Protein AF-A0A9D6FEE4-F1 (afdb_monomer_lite)

Sequence (69 aa):
MSNDERAAPARQPLVVVRDWDADVFHRRVLELETQGYTARRETYRIDPEVNPDTGEIVHLHTIEMRLPE

Foldseek 3Di:
DDPPPPPDPDPADKDKQKDLDPVVSVVVVVVQVVVQKAWPVVAWDWDWDQDPVPRDTTIMTMTIIGHHD

Structure (mmCIF, N/CA/C/O backbone):
data_AF-A0A9D6FEE4-F1
#
_entry.id   AF-A0A9D6FEE4-F1
#
loop_
_atom_site.group_PDB
_atom_site.id
_atom_site.type_symbol
_atom_site.label_atom_id
_atom_site.label_alt_id
_atom_site.label_comp_id
_atom_site.label_asym_id
_atom_site.label_entity_id
_atom_site.label_seq_id
_atom_site.pdbx_PDB_ins_code
_atom_site.Cartn_x
_atom_site.Cartn_y
_atom_site.Cartn_z
_atom_site.occupancy
_atom_site.B_iso_or_equiv
_atom_site.auth_seq_id
_atom_site.auth_comp_id
_atom_site.auth_asym_id
_atom_site.auth_atom_id
_atom_site.pdbx_PDB_model_num
ATOM 1 N N . MET A 1 1 ? 14.103 15.944 43.252 1.00 41.53 1 MET A N 1
ATOM 2 C CA . MET A 1 1 ? 14.223 15.958 41.781 1.00 41.53 1 MET A CA 1
ATOM 3 C C . MET A 1 1 ? 13.034 15.176 41.252 1.00 41.53 1 MET A C 1
ATOM 5 O O 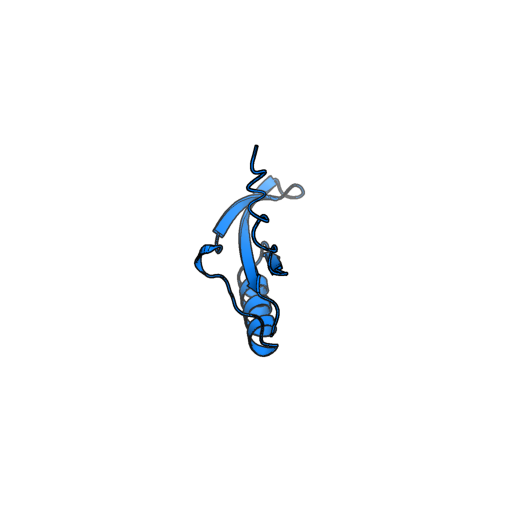. MET A 1 1 ? 12.935 14.001 41.569 1.00 41.53 1 MET A O 1
ATOM 9 N N . SER A 1 2 ? 12.067 15.845 40.619 1.00 51.34 2 SER A N 1
ATOM 10 C CA . SER A 1 2 ? 10.868 15.190 40.080 1.00 51.34 2 SER A CA 1
ATOM 11 C C . SER A 1 2 ? 11.252 14.539 38.758 1.00 51.34 2 SER A C 1
ATOM 13 O O . SER A 1 2 ? 11.608 15.255 37.824 1.00 51.34 2 SER A O 1
ATOM 15 N N . ASN A 1 3 ? 11.254 13.208 38.706 1.00 54.53 3 ASN A N 1
ATOM 16 C CA . ASN A 1 3 ? 11.441 12.468 37.464 1.00 54.53 3 ASN A CA 1
ATOM 17 C C . ASN A 1 3 ? 10.120 12.571 36.693 1.00 54.53 3 ASN A C 1
ATOM 19 O O . ASN A 1 3 ? 9.191 11.806 36.935 1.00 54.53 3 ASN A O 1
ATOM 23 N N . ASP A 1 4 ? 9.996 13.594 35.849 1.00 54.44 4 ASP A N 1
ATOM 24 C CA . ASP A 1 4 ? 8.915 13.702 34.867 1.00 54.44 4 ASP A CA 1
ATOM 25 C C . ASP A 1 4 ? 9.208 12.680 33.755 1.00 54.44 4 ASP A C 1
ATOM 27 O O . ASP A 1 4 ? 9.661 13.013 32.659 1.00 54.44 4 ASP A O 1
ATOM 31 N N . GLU A 1 5 ? 9.042 11.394 34.081 1.00 56.12 5 GLU A N 1
ATOM 32 C CA . GLU A 1 5 ? 8.943 10.316 33.101 1.00 56.12 5 GLU A CA 1
ATOM 33 C C . GLU A 1 5 ? 7.628 10.516 32.354 1.00 56.12 5 GLU A C 1
ATOM 35 O O . GLU A 1 5 ? 6.604 9.895 32.642 1.00 56.12 5 GLU A O 1
ATOM 40 N N . ARG A 1 6 ? 7.650 11.422 31.373 1.00 60.72 6 ARG A N 1
ATOM 41 C CA . ARG A 1 6 ? 6.641 11.445 30.323 1.00 60.72 6 ARG A CA 1
ATOM 42 C C . ARG A 1 6 ? 6.680 10.078 29.664 1.00 60.72 6 ARG A C 1
ATOM 44 O O . ARG A 1 6 ? 7.570 9.806 28.859 1.00 60.72 6 ARG A O 1
ATOM 51 N N . ALA A 1 7 ? 5.738 9.219 30.044 1.00 55.41 7 ALA A N 1
ATOM 52 C CA . ALA A 1 7 ? 5.499 7.957 29.376 1.00 55.41 7 ALA A CA 1
ATOM 53 C C . ALA A 1 7 ? 5.475 8.238 27.870 1.00 55.41 7 ALA A C 1
ATOM 55 O O . ALA A 1 7 ? 4.669 9.044 27.396 1.00 55.41 7 ALA A O 1
ATOM 56 N N . ALA A 1 8 ? 6.410 7.634 27.132 1.00 58.69 8 ALA A N 1
ATOM 57 C CA . ALA A 1 8 ? 6.360 7.665 25.681 1.00 58.69 8 ALA A CA 1
ATOM 58 C C . ALA A 1 8 ? 4.949 7.208 25.276 1.00 58.69 8 ALA A C 1
ATOM 60 O O . ALA A 1 8 ? 4.455 6.236 25.860 1.00 58.69 8 ALA A O 1
ATOM 61 N N . PRO A 1 9 ? 4.264 7.913 24.356 1.00 57.56 9 PRO A N 1
ATOM 62 C CA . PRO A 1 9 ? 2.905 7.545 23.990 1.00 57.56 9 PRO A CA 1
ATOM 63 C C . PRO A 1 9 ? 2.899 6.069 23.601 1.00 57.56 9 PRO A C 1
ATOM 65 O O . PRO A 1 9 ? 3.745 5.638 22.812 1.00 57.56 9 PRO A O 1
ATOM 68 N N . ALA A 1 10 ? 1.989 5.294 24.199 1.00 61.47 10 ALA A N 1
ATOM 69 C CA . ALA A 1 10 ? 1.838 3.881 23.893 1.00 61.47 10 ALA A CA 1
ATOM 70 C C . ALA A 1 10 ? 1.733 3.743 22.371 1.00 61.47 10 ALA A C 1
ATOM 72 O O . ALA A 1 10 ? 0.816 4.291 21.753 1.00 61.47 10 ALA A O 1
ATOM 73 N N . ARG A 1 11 ? 2.728 3.094 21.756 1.00 65.69 11 ARG A N 1
ATOM 74 C CA . ARG A 1 11 ? 2.771 2.904 20.308 1.00 65.69 11 ARG A CA 1
ATOM 75 C C . ARG A 1 11 ? 1.538 2.086 19.953 1.00 65.69 11 ARG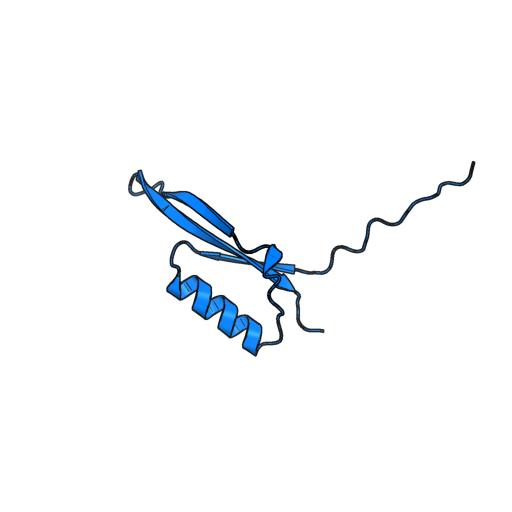 A C 1
ATOM 77 O O . ARG A 1 11 ? 1.472 0.910 20.301 1.00 65.69 11 ARG A O 1
ATOM 84 N N . GLN A 1 12 ? 0.545 2.731 19.342 1.00 73.44 12 GLN A N 1
ATOM 85 C CA . GLN A 1 12 ? -0.657 2.037 18.895 1.00 73.44 12 GLN A CA 1
ATOM 86 C C . GLN A 1 12 ? -0.220 0.869 18.003 1.00 73.44 12 GLN A C 1
ATOM 88 O O . GLN A 1 12 ? 0.725 1.038 17.222 1.00 73.44 12 GLN A O 1
ATOM 93 N N . PRO A 1 13 ? -0.833 -0.316 18.134 1.00 85.81 13 PRO A N 1
ATOM 94 C CA . PRO A 1 13 ? -0.514 -1.412 17.243 1.00 85.81 13 PRO A CA 1
ATOM 95 C C . PRO A 1 13 ? -0.878 -0.979 15.812 1.00 85.81 13 PRO A C 1
ATOM 97 O O . PRO A 1 13 ? -1.939 -0.402 15.564 1.00 85.81 13 PRO A O 1
ATOM 100 N N . LEU A 1 14 ? 0.050 -1.198 14.881 1.00 93.62 14 LEU A N 1
ATOM 101 C CA . LEU A 1 14 ? -0.067 -0.812 13.476 1.00 93.62 14 LEU A CA 1
ATOM 102 C C . LEU A 1 14 ? 0.325 -1.998 12.599 1.00 93.62 14 LEU A C 1
ATOM 104 O O . LEU A 1 14 ? 1.235 -2.756 12.938 1.00 93.62 14 LEU A O 1
ATOM 108 N N . VAL A 1 15 ? -0.327 -2.111 11.448 1.00 96.31 15 VAL A N 1
ATOM 109 C CA . VAL A 1 15 ? 0.075 -2.997 10.353 1.00 96.31 15 VAL A CA 1
ATOM 110 C C . VAL A 1 15 ? 0.664 -2.145 9.238 1.00 96.31 15 VAL A C 1
ATOM 112 O O . VAL A 1 15 ? 0.135 -1.084 8.919 1.00 96.31 15 VAL A O 1
ATOM 115 N N . VAL A 1 16 ? 1.759 -2.608 8.639 1.00 97.62 16 VAL A N 1
ATOM 116 C CA . VAL A 1 16 ? 2.346 -1.985 7.448 1.00 97.62 16 VAL A CA 1
ATOM 117 C C . VAL A 1 16 ? 1.958 -2.816 6.235 1.00 97.62 16 VAL A C 1
ATOM 119 O O . VAL A 1 16 ? 2.276 -4.004 6.169 1.00 97.62 16 VAL A O 1
ATOM 122 N N . VAL A 1 17 ? 1.290 -2.191 5.271 1.00 98.19 17 VAL A N 1
ATOM 123 C CA . VAL A 1 17 ? 1.043 -2.778 3.952 1.00 98.19 17 VAL A CA 1
ATOM 124 C C . VAL A 1 17 ? 2.121 -2.255 3.019 1.00 98.19 17 VAL A C 1
ATOM 126 O O . VAL A 1 17 ? 2.313 -1.042 2.934 1.00 98.19 17 VAL A O 1
ATOM 129 N N . ARG A 1 18 ? 2.837 -3.160 2.348 1.00 97.69 18 ARG A N 1
ATOM 130 C CA . ARG A 1 18 ? 3.848 -2.812 1.349 1.00 97.69 18 ARG A CA 1
ATOM 131 C C . ARG A 1 18 ? 3.808 -3.774 0.171 1.00 97.69 18 ARG A C 1
ATOM 133 O O . ARG A 1 18 ? 3.711 -4.977 0.406 1.00 97.69 18 ARG A O 1
ATOM 140 N N . ASP A 1 19 ? 3.887 -3.250 -1.045 1.00 97.38 19 ASP A N 1
ATOM 141 C CA . ASP A 1 19 ? 3.924 -4.052 -2.272 1.00 97.38 19 ASP A CA 1
ATOM 142 C C . ASP A 1 19 ? 4.567 -3.269 -3.431 1.00 97.38 19 ASP A C 1
ATOM 144 O O . ASP A 1 19 ? 4.529 -2.035 -3.434 1.00 97.38 19 ASP A O 1
ATOM 148 N N . TRP A 1 20 ? 5.168 -3.977 -4.391 1.00 95.38 20 TRP A N 1
ATOM 149 C CA . TRP A 1 20 ? 5.682 -3.385 -5.635 1.00 95.38 20 TRP A CA 1
ATOM 150 C C . TRP A 1 20 ? 4.599 -3.290 -6.719 1.00 95.38 20 TRP A C 1
ATOM 152 O O . TRP A 1 20 ? 4.731 -2.499 -7.651 1.00 95.38 20 TRP A O 1
ATOM 162 N N . ASP A 1 21 ? 3.523 -4.072 -6.604 1.00 95.12 21 ASP A N 1
ATOM 163 C CA . ASP A 1 21 ? 2.367 -3.997 -7.493 1.00 95.12 21 ASP A CA 1
ATOM 164 C C . ASP A 1 21 ? 1.284 -3.098 -6.873 1.00 95.12 21 ASP A C 1
ATOM 166 O O . ASP A 1 21 ? 0.744 -3.376 -5.796 1.00 95.12 21 ASP A O 1
ATOM 170 N N . ALA A 1 22 ? 0.962 -2.000 -7.560 1.00 96.62 22 ALA A N 1
ATOM 171 C CA . ALA A 1 22 ? -0.006 -1.016 -7.086 1.00 96.62 22 ALA A CA 1
ATOM 172 C C . ALA A 1 22 ? -1.424 -1.598 -6.933 1.00 96.62 22 ALA A C 1
ATOM 174 O O . ALA A 1 22 ? -2.129 -1.263 -5.978 1.00 96.62 22 ALA A O 1
ATOM 175 N N . ASP A 1 23 ? -1.846 -2.495 -7.824 1.00 98.00 23 ASP A N 1
ATOM 176 C CA . ASP A 1 23 ? -3.182 -3.092 -7.784 1.00 98.00 23 ASP A CA 1
ATOM 177 C C . ASP A 1 23 ? -3.293 -4.106 -6.640 1.00 98.00 23 ASP A C 1
ATOM 179 O O . ASP A 1 23 ? -4.304 -4.159 -5.930 1.00 98.00 23 ASP A O 1
ATOM 183 N N . VAL A 1 24 ? -2.242 -4.901 -6.410 1.00 98.19 24 VAL A N 1
ATOM 184 C CA . VAL A 1 24 ? -2.141 -5.784 -5.237 1.00 98.19 24 VAL A CA 1
ATOM 185 C C . VAL A 1 24 ? -2.151 -4.962 -3.949 1.00 98.19 24 VAL A C 1
ATOM 187 O O . VAL A 1 24 ? -2.927 -5.275 -3.040 1.00 98.19 24 VAL A O 1
ATOM 190 N N . PHE A 1 25 ? -1.372 -3.881 -3.896 1.00 98.44 25 PHE A N 1
ATOM 191 C CA . PHE A 1 25 ? -1.340 -2.958 -2.765 1.00 98.44 25 PHE A CA 1
ATOM 192 C C . PHE A 1 25 ? -2.733 -2.397 -2.449 1.00 98.44 25 PHE A C 1
ATOM 194 O O . PHE A 1 25 ? -3.224 -2.554 -1.328 1.00 98.44 25 PHE A O 1
ATOM 201 N N . HIS A 1 26 ? -3.402 -1.783 -3.430 1.00 98.12 26 HIS A N 1
ATOM 202 C CA . HIS A 1 26 ? -4.702 -1.143 -3.223 1.00 98.12 26 HIS A CA 1
ATOM 203 C C . HIS A 1 26 ? -5.791 -2.147 -2.841 1.00 98.12 26 HIS A C 1
ATOM 205 O O . HIS A 1 26 ? -6.585 -1.875 -1.940 1.00 98.12 26 HIS A O 1
ATOM 211 N N . ARG A 1 27 ? -5.796 -3.335 -3.452 1.00 98.62 27 ARG A N 1
ATOM 212 C CA . ARG A 1 27 ? -6.714 -4.419 -3.084 1.00 98.62 27 ARG A CA 1
ATOM 213 C C . ARG A 1 27 ? -6.527 -4.860 -1.634 1.00 98.62 27 ARG A C 1
ATOM 215 O O . ARG A 1 27 ? -7.518 -5.031 -0.932 1.00 98.62 27 ARG A O 1
ATOM 222 N N . ARG A 1 28 ? -5.282 -4.997 -1.167 1.00 98.44 28 ARG A N 1
ATOM 223 C CA . ARG A 1 28 ? -4.988 -5.379 0.221 1.00 98.44 28 ARG A CA 1
ATOM 224 C C . ARG A 1 28 ? -5.382 -4.295 1.221 1.00 98.44 28 ARG A C 1
ATOM 226 O O . ARG A 1 28 ? -5.889 -4.615 2.292 1.00 98.44 28 ARG A O 1
ATOM 233 N N . VAL A 1 29 ? -5.176 -3.022 0.877 1.00 98.31 29 VAL A N 1
ATOM 234 C CA . VAL A 1 29 ? -5.650 -1.896 1.698 1.00 98.31 29 VAL A CA 1
ATOM 235 C C . VAL A 1 29 ? -7.172 -1.931 1.821 1.00 98.31 29 VAL A C 1
ATOM 237 O O . VAL A 1 29 ? -7.676 -1.883 2.938 1.00 98.31 29 VAL A O 1
ATOM 240 N N . LEU A 1 30 ? -7.896 -2.088 0.708 1.00 98.44 30 LEU A N 1
ATOM 241 C CA . LEU A 1 30 ? -9.360 -2.178 0.718 1.00 98.44 30 LEU A CA 1
ATOM 242 C C . LEU A 1 30 ? -9.852 -3.374 1.537 1.00 98.44 30 LEU A C 1
ATOM 244 O O . LEU A 1 30 ? -10.772 -3.231 2.336 1.00 98.44 30 LEU A O 1
ATOM 248 N N . GLU A 1 31 ? -9.228 -4.542 1.383 1.00 98.31 31 GLU A N 1
ATOM 249 C CA . GLU A 1 31 ? -9.562 -5.733 2.166 1.00 98.31 31 GLU A CA 1
ATOM 250 C C . GLU A 1 31 ? -9.415 -5.472 3.673 1.00 98.31 31 GLU A C 1
ATOM 252 O O . GLU A 1 31 ? -10.327 -5.769 4.444 1.00 98.31 31 GLU A O 1
ATOM 257 N N . LEU A 1 32 ? -8.319 -4.843 4.098 1.00 97.88 32 LEU A N 1
ATOM 258 C CA . LEU A 1 32 ? -8.118 -4.468 5.497 1.00 97.88 32 LEU A CA 1
ATOM 259 C C . LEU A 1 32 ? -9.133 -3.415 5.965 1.00 97.88 32 LEU A C 1
ATOM 261 O O . LEU A 1 32 ? -9.667 -3.537 7.067 1.00 97.88 32 LEU A O 1
ATOM 265 N N . GLU A 1 33 ? -9.470 -2.426 5.135 1.00 97.62 33 GLU A N 1
ATOM 266 C CA . GLU A 1 33 ? -10.541 -1.470 5.447 1.00 97.62 33 GLU A CA 1
ATOM 267 C C . GLU A 1 33 ? -11.889 -2.186 5.662 1.00 97.62 33 GLU A C 1
ATOM 269 O O . GLU A 1 33 ? -12.600 -1.867 6.615 1.00 97.62 33 GLU A O 1
ATOM 274 N N . THR A 1 34 ? -12.219 -3.220 4.872 1.00 98.19 34 THR A N 1
ATOM 275 C CA . THR A 1 34 ? -13.441 -4.024 5.099 1.00 98.19 34 THR A CA 1
ATOM 276 C C . THR A 1 34 ? -13.423 -4.826 6.403 1.00 98.19 34 THR A C 1
ATOM 278 O O . THR A 1 34 ? -14.481 -5.139 6.945 1.00 98.19 34 THR A O 1
ATOM 281 N N . GLN A 1 35 ? -12.236 -5.129 6.933 1.00 97.31 35 GLN A N 1
ATOM 282 C CA . GLN A 1 35 ? -12.042 -5.807 8.218 1.00 97.31 35 GLN A CA 1
ATOM 283 C C . GLN A 1 35 ? -12.022 -4.833 9.411 1.00 97.31 35 GLN A C 1
ATOM 285 O O . GLN A 1 35 ? -11.832 -5.262 10.546 1.00 97.31 35 GLN A O 1
ATOM 290 N N . GLY A 1 36 ? -12.213 -3.529 9.174 1.00 97.12 36 GLY A N 1
ATOM 291 C CA . GLY A 1 36 ? -12.251 -2.495 10.212 1.00 97.12 36 GLY A CA 1
ATOM 292 C C . GLY A 1 36 ? -10.909 -1.814 10.488 1.00 97.12 36 GLY A C 1
ATOM 293 O O . GLY A 1 36 ? -10.823 -0.985 11.393 1.00 97.12 36 GLY A O 1
ATOM 294 N N . TYR A 1 37 ? -9.857 -2.120 9.724 1.00 97.62 37 TYR A N 1
ATOM 295 C CA . TYR A 1 37 ? -8.597 -1.390 9.836 1.00 97.62 37 TYR A CA 1
ATOM 296 C C . TYR A 1 37 ? -8.763 0.024 9.283 1.00 97.62 37 TYR A C 1
ATOM 298 O O . TYR A 1 37 ? -9.456 0.250 8.294 1.00 97.62 37 TYR A O 1
ATOM 306 N N . THR A 1 38 ? -8.065 0.987 9.881 1.00 97.12 38 THR A N 1
ATOM 307 C CA . THR A 1 38 ? -8.123 2.385 9.431 1.00 97.12 38 THR A CA 1
A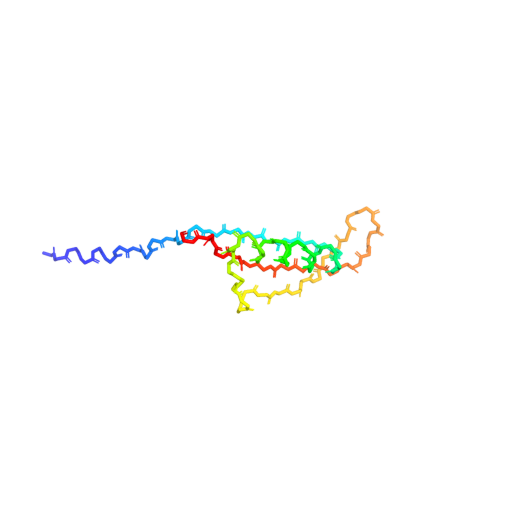TOM 308 C C . THR A 1 38 ? -6.791 2.818 8.835 1.00 97.12 38 THR A C 1
ATOM 310 O O . THR A 1 38 ? -5.769 2.843 9.525 1.00 97.12 38 THR A O 1
ATOM 313 N N . ALA A 1 39 ? -6.796 3.197 7.557 1.00 97.19 39 ALA A N 1
ATOM 314 C CA . ALA A 1 39 ? -5.614 3.698 6.864 1.00 97.19 39 ALA A CA 1
ATOM 315 C C . ALA A 1 39 ? -5.123 5.041 7.436 1.00 97.19 39 ALA A C 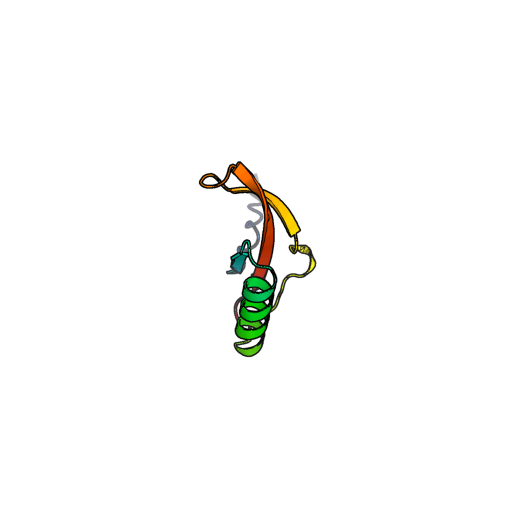1
ATOM 317 O O . ALA A 1 39 ? -5.877 6.013 7.536 1.00 97.19 39 ALA A O 1
ATOM 318 N N . ARG A 1 40 ? -3.823 5.126 7.734 1.00 97.19 40 ARG A N 1
ATOM 319 C CA . ARG A 1 40 ? -3.134 6.374 8.080 1.00 97.19 40 ARG A CA 1
ATOM 320 C C . ARG A 1 40 ? -2.617 7.037 6.812 1.00 97.19 40 ARG A C 1
ATOM 322 O O . ARG A 1 40 ? -1.461 6.858 6.432 1.00 97.19 40 ARG A O 1
ATOM 329 N N . ARG A 1 41 ? -3.490 7.761 6.112 1.00 95.75 41 ARG A N 1
ATOM 330 C CA . ARG A 1 41 ? -3.194 8.332 4.783 1.00 95.75 41 ARG A CA 1
ATOM 331 C C . ARG A 1 41 ? -1.962 9.241 4.770 1.00 95.75 41 ARG A C 1
ATOM 333 O O . ARG A 1 41 ? -1.283 9.310 3.755 1.00 95.75 41 ARG A O 1
ATOM 340 N N . GLU A 1 42 ? -1.628 9.869 5.895 1.00 97.69 42 GLU A N 1
ATOM 341 C CA . GLU A 1 42 ? -0.419 10.682 6.062 1.00 97.69 42 GLU A CA 1
ATOM 342 C C . GLU A 1 42 ? 0.893 9.883 5.977 1.00 97.69 42 GLU A C 1
ATOM 344 O O . GLU A 1 42 ? 1.961 10.466 5.821 1.00 97.69 42 GLU A O 1
ATOM 349 N N . THR A 1 43 ? 0.817 8.556 6.088 1.00 97.50 43 THR A N 1
ATOM 350 C CA . THR A 1 43 ? 1.964 7.634 6.020 1.00 97.50 43 THR A CA 1
ATOM 351 C C . THR A 1 43 ? 2.124 6.983 4.649 1.00 97.50 43 THR A C 1
ATOM 353 O O . THR A 1 43 ? 3.058 6.206 4.451 1.00 97.50 43 THR A O 1
ATOM 356 N N . TYR A 1 44 ? 1.217 7.274 3.709 1.00 98.06 44 TYR A N 1
ATOM 357 C CA . TYR A 1 44 ? 1.308 6.734 2.363 1.00 98.06 44 TYR A CA 1
ATOM 358 C C . TYR A 1 44 ? 2.523 7.313 1.641 1.00 98.06 44 TYR A C 1
ATOM 360 O O . TYR A 1 44 ? 2.676 8.532 1.537 1.00 98.06 44 TYR A O 1
ATOM 368 N N . ARG A 1 45 ? 3.372 6.429 1.126 1.00 98.12 45 ARG A N 1
ATOM 369 C CA . ARG A 1 45 ? 4.562 6.791 0.359 1.00 98.12 45 ARG A CA 1
ATOM 370 C C . ARG A 1 45 ? 4.796 5.818 -0.785 1.00 98.12 45 ARG A C 1
ATOM 372 O O . ARG A 1 45 ? 4.405 4.651 -0.710 1.00 98.12 45 ARG A O 1
ATOM 379 N N . ILE A 1 46 ? 5.440 6.335 -1.824 1.00 98.06 46 ILE A N 1
ATOM 380 C CA . ILE A 1 46 ? 5.906 5.578 -2.979 1.00 98.06 46 ILE A CA 1
ATOM 381 C C . ILE A 1 46 ? 7.410 5.800 -3.058 1.00 98.06 46 ILE A C 1
ATOM 383 O O . ILE A 1 46 ? 7.852 6.919 -3.320 1.00 98.06 46 ILE A O 1
ATOM 387 N N . ASP A 1 47 ? 8.176 4.747 -2.807 1.00 97.75 47 ASP A N 1
ATOM 388 C CA . ASP A 1 47 ? 9.633 4.799 -2.813 1.00 97.75 47 ASP A CA 1
ATOM 389 C C . ASP A 1 47 ? 10.171 4.029 -4.028 1.00 97.75 47 ASP A C 1
ATOM 391 O O . ASP A 1 47 ? 9.729 2.904 -4.274 1.00 97.75 47 ASP A O 1
ATOM 395 N N . PRO A 1 48 ? 11.109 4.590 -4.808 1.00 97.12 48 PRO A N 1
ATOM 396 C CA . PRO A 1 48 ? 11.790 3.827 -5.843 1.00 97.12 48 PRO A CA 1
ATOM 397 C C . PRO A 1 48 ? 12.753 2.814 -5.202 1.00 97.12 48 PRO A C 1
ATOM 399 O O . PRO A 1 48 ? 13.589 3.179 -4.375 1.00 97.12 48 PRO A O 1
ATOM 402 N N . GLU A 1 49 ? 12.675 1.553 -5.617 1.00 95.69 49 GLU A N 1
ATOM 403 C CA . GLU A 1 49 ? 13.584 0.475 -5.216 1.00 95.69 49 GLU A CA 1
ATOM 404 C C . GLU A 1 49 ? 14.150 -0.219 -6.463 1.00 95.69 49 GLU A C 1
ATOM 406 O O . GLU A 1 49 ? 13.503 -0.278 -7.505 1.00 95.69 49 GLU A O 1
ATOM 411 N N . VAL A 1 50 ? 15.374 -0.742 -6.380 1.00 94.94 50 VAL A N 1
ATOM 412 C CA . VAL A 1 50 ? 15.948 -1.566 -7.454 1.00 94.94 50 VAL A CA 1
ATOM 413 C C . VAL A 1 50 ? 15.531 -3.010 -7.213 1.00 94.94 50 VAL A C 1
ATOM 415 O O . VAL A 1 50 ? 15.851 -3.569 -6.163 1.00 94.94 50 VAL A O 1
ATOM 418 N N . ASN A 1 51 ? 14.851 -3.623 -8.181 1.00 90.44 51 ASN A N 1
ATOM 419 C CA . ASN A 1 51 ? 14.588 -5.055 -8.151 1.00 90.44 51 ASN A CA 1
ATOM 420 C C . ASN A 1 51 ? 15.934 -5.798 -8.286 1.00 90.44 51 ASN A C 1
ATOM 422 O O . ASN A 1 51 ? 16.610 -5.635 -9.306 1.00 90.44 51 ASN A O 1
ATOM 426 N N . PRO A 1 52 ? 16.354 -6.596 -7.287 1.00 89.62 52 PRO A N 1
ATOM 427 C CA . PRO A 1 52 ? 17.671 -7.228 -7.296 1.00 89.62 52 PRO A CA 1
ATOM 428 C C . PRO A 1 52 ? 17.830 -8.285 -8.397 1.00 89.62 52 PRO A C 1
ATOM 430 O O . PRO A 1 52 ? 18.957 -8.561 -8.802 1.00 89.62 52 PRO A O 1
ATOM 433 N N . ASP A 1 53 ? 16.725 -8.849 -8.891 1.00 93.25 53 ASP A N 1
ATOM 434 C CA . ASP A 1 53 ? 16.734 -9.918 -9.889 1.00 93.25 53 ASP A CA 1
ATOM 435 C C . ASP A 1 53 ? 16.818 -9.373 -11.322 1.00 93.25 53 ASP A C 1
ATOM 437 O O . ASP A 1 53 ? 17.442 -9.993 -12.184 1.00 93.25 53 ASP A O 1
ATOM 441 N N . THR A 1 54 ? 16.206 -8.214 -11.592 1.00 94.12 54 THR A N 1
ATOM 442 C CA . THR A 1 54 ? 16.140 -7.625 -12.945 1.00 94.12 54 THR A CA 1
ATOM 443 C C . THR A 1 54 ? 16.996 -6.372 -13.116 1.00 94.12 54 THR A C 1
ATOM 445 O O . THR A 1 54 ? 17.308 -5.992 -14.244 1.00 94.12 54 THR A O 1
ATOM 448 N N . GLY A 1 55 ? 17.391 -5.718 -12.021 1.00 95.12 55 GLY A N 1
ATOM 449 C CA . GLY A 1 55 ? 18.091 -4.431 -12.038 1.00 95.12 55 GLY A CA 1
ATOM 450 C C . GLY A 1 55 ? 17.201 -3.236 -12.398 1.00 95.12 55 GLY A C 1
ATOM 451 O O . GLY A 1 55 ? 17.698 -2.114 -12.501 1.00 95.12 55 GLY A O 1
ATOM 452 N N . GLU A 1 56 ? 15.899 -3.449 -12.593 1.00 95.62 56 GLU A N 1
ATOM 453 C CA . GLU A 1 56 ? 14.943 -2.392 -12.918 1.00 95.62 56 GLU A CA 1
ATOM 454 C C . GLU A 1 56 ? 14.557 -1.587 -11.674 1.00 95.62 56 GLU A C 1
ATOM 456 O O . GLU A 1 56 ? 14.476 -2.119 -10.565 1.00 95.62 56 GLU A O 1
ATOM 461 N N . ILE A 1 57 ? 14.280 -0.295 -11.862 1.00 95.81 57 ILE A N 1
ATOM 462 C CA . ILE A 1 57 ? 13.693 0.540 -10.812 1.00 95.81 57 ILE A CA 1
ATOM 463 C C . ILE A 1 57 ? 12.188 0.270 -10.783 1.00 95.81 57 ILE A C 1
ATOM 465 O O . ILE A 1 57 ? 11.485 0.542 -11.756 1.00 95.81 57 ILE A O 1
ATOM 469 N N . VAL A 1 58 ? 11.703 -0.230 -9.653 1.00 95.44 58 VAL A N 1
ATOM 470 C CA . VAL A 1 58 ? 10.288 -0.472 -9.361 1.00 95.44 58 VAL A CA 1
ATOM 471 C C . VAL A 1 58 ? 9.807 0.473 -8.262 1.00 95.44 58 VAL A C 1
ATOM 473 O O . VAL A 1 58 ? 10.602 1.016 -7.496 1.00 95.44 58 VAL A O 1
ATOM 476 N N . HIS A 1 59 ? 8.498 0.698 -8.185 1.00 96.94 59 HIS A N 1
ATOM 477 C CA . HIS A 1 59 ? 7.900 1.547 -7.158 1.00 96.94 59 HIS A CA 1
ATOM 478 C C . HIS A 1 59 ? 7.347 0.685 -6.027 1.00 96.94 59 HIS A C 1
ATOM 480 O O . HIS A 1 59 ? 6.465 -0.137 -6.247 1.00 96.94 59 HIS A O 1
ATOM 486 N N . LEU A 1 60 ? 7.833 0.892 -4.808 1.00 97.25 60 LEU A N 1
ATOM 487 C CA . LEU A 1 60 ? 7.255 0.304 -3.611 1.00 97.25 60 LEU A CA 1
ATOM 488 C C . LEU A 1 60 ? 6.189 1.233 -3.035 1.00 97.25 60 LEU A C 1
ATOM 490 O O . LEU A 1 60 ? 6.490 2.327 -2.560 1.00 97.25 60 LEU A O 1
ATOM 494 N N . HIS A 1 61 ? 4.959 0.745 -2.974 1.00 98.38 61 HIS A N 1
ATOM 495 C CA . HIS A 1 61 ? 3.857 1.395 -2.280 1.00 98.38 61 HIS A CA 1
ATOM 496 C C . HIS A 1 61 ? 3.854 0.960 -0.819 1.00 98.38 61 HIS A C 1
ATOM 498 O O . HIS A 1 61 ? 3.925 -0.233 -0.535 1.00 98.38 61 HIS A O 1
ATOM 504 N N . THR A 1 62 ? 3.777 1.904 0.121 1.00 98.50 62 THR A N 1
ATOM 505 C CA . THR A 1 62 ? 3.735 1.607 1.561 1.00 98.50 62 THR A CA 1
ATOM 506 C C . THR A 1 62 ? 2.706 2.476 2.277 1.00 98.50 62 THR A C 1
ATOM 508 O O . THR A 1 62 ? 2.643 3.677 2.030 1.00 98.50 62 THR A O 1
ATOM 511 N N . ILE A 1 63 ? 1.934 1.895 3.201 1.00 98.62 63 ILE A N 1
ATOM 512 C CA . ILE A 1 63 ? 1.047 2.626 4.121 1.00 98.62 63 ILE A CA 1
ATOM 513 C C . ILE A 1 63 ? 0.966 1.927 5.482 1.00 98.62 63 ILE A C 1
ATOM 515 O O . ILE A 1 63 ? 1.029 0.698 5.572 1.00 98.62 63 ILE A O 1
ATOM 519 N N . GLU A 1 64 ? 0.805 2.706 6.548 1.00 98.31 64 GLU A N 1
ATOM 520 C CA . GLU A 1 64 ? 0.454 2.195 7.872 1.00 98.31 64 GLU A CA 1
ATOM 521 C C . GLU A 1 64 ? -1.070 2.161 8.062 1.00 98.31 64 GLU A C 1
ATOM 523 O O . GLU A 1 64 ? -1.797 3.078 7.672 1.00 98.31 64 GLU A O 1
ATOM 528 N N . MET A 1 65 ? -1.568 1.124 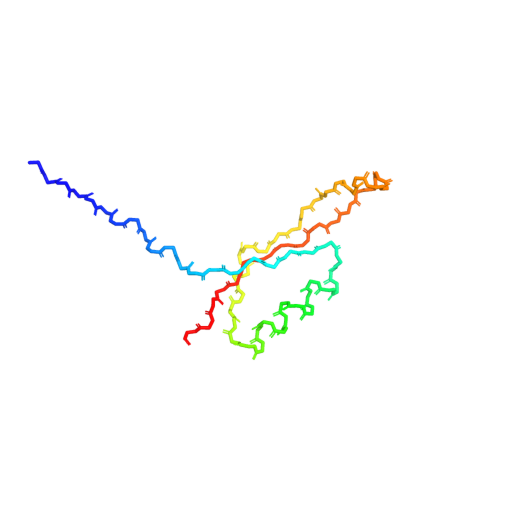8.729 1.00 97.62 65 MET A N 1
ATOM 529 C CA . MET A 1 65 ? -2.976 0.970 9.090 1.00 97.62 65 MET A CA 1
ATOM 530 C C . MET A 1 65 ? -3.112 0.689 10.586 1.00 97.62 65 MET A C 1
ATOM 532 O O . MET A 1 65 ? -2.345 -0.090 11.154 1.00 97.62 65 MET A O 1
ATOM 536 N N . ARG A 1 66 ? -4.095 1.322 11.228 1.00 96.44 66 ARG A N 1
ATOM 537 C CA . ARG A 1 66 ? -4.483 1.049 12.619 1.00 96.44 66 ARG A CA 1
ATOM 538 C C . ARG A 1 66 ? -5.331 -0.212 12.67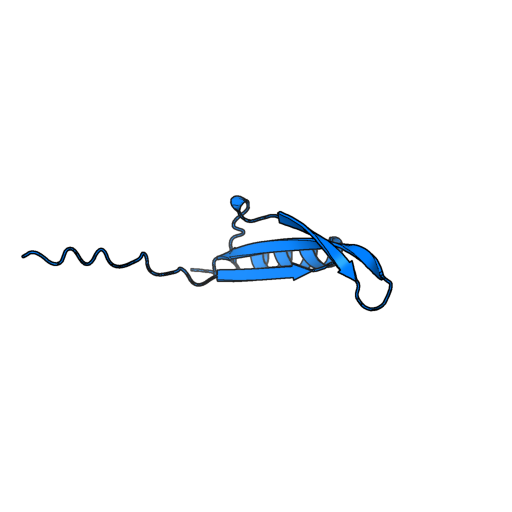7 1.00 96.44 66 ARG A C 1
ATOM 540 O O . ARG A 1 66 ? -6.149 -0.422 11.781 1.00 96.44 66 ARG A O 1
ATOM 547 N N . LEU A 1 67 ? -5.126 -1.026 13.713 1.00 93.88 67 LEU A N 1
ATOM 548 C CA . LEU A 1 67 ? -5.985 -2.182 13.972 1.00 93.88 67 LEU A CA 1
ATOM 549 C C . LEU A 1 67 ? -7.433 -1.725 14.233 1.00 93.88 67 LEU A C 1
ATOM 551 O O . LEU A 1 67 ? -7.620 -0.594 14.692 1.00 93.88 67 LEU A O 1
ATOM 555 N N . PRO A 1 68 ? -8.426 -2.589 13.960 1.00 91.31 68 PRO A N 1
ATOM 556 C CA . PRO A 1 68 ? -9.796 -2.374 14.412 1.00 91.31 68 PRO A CA 1
ATOM 557 C C . PRO A 1 68 ? -9.836 -2.176 15.936 1.00 91.31 68 PRO A C 1
ATOM 559 O O . PRO A 1 68 ? -9.031 -2.782 16.650 1.00 91.31 68 PRO A O 1
ATOM 562 N N . GLU A 1 69 ? -10.742 -1.319 16.410 1.00 78.88 69 GLU A N 1
ATOM 563 C CA . GLU A 1 69 ? -11.011 -1.126 17.846 1.00 78.88 69 GLU A CA 1
ATOM 564 C C . GLU A 1 69 ? -11.707 -2.336 18.484 1.00 78.88 69 GLU A C 1
ATOM 566 O O . GLU A 1 69 ? -12.535 -2.984 17.799 1.00 78.88 69 GLU A O 1
#

Secondary structure (DSSP, 8-state):
------PPP----EEEEEESSHHHHHHHHHHHHHTT-EEEEEEEEEEEEE-TTT--EEEEEEEEEEPP-

pLDDT: mean 89.46, std 15.27, range [41.53, 98.62]

Radius of gyration: 16.85 Å; chains: 1; bounding box: 32×26×55 Å